Protein AF-A0A4Q3H7R1-F1 (afdb_monomer)

pLDDT: mean 80.46, std 21.75, range [32.53, 98.31]

Sequence (137 aa):
MACESDAVRFVNERAARPGWPPIPDSPDCPRKLTFGSLTGDLRENAVLRAGYIAGADYVTWQHEVIARDVGLSAAQVEAVKAGGSQGHILSPVQQAVMDFVDDVIINVRASDATLAAVRQHLSDEQVIDLIFCTGLY

Secondary structure (DSSP, 8-state):
-----HHHHTTSS-SS-TTPPPPP--TT-S-----SSS-HHHHHHHHHHHHHHHT-HHHHHHHHHHHHHTT--HHHHHHHHTTS-STT-S-HHHHHHHHHHHHHHHHSS--HHHHHHHHTTS-HHHHHHHHHHHHH-

Structure (mmCIF, N/CA/C/O backbone):
data_AF-A0A4Q3H7R1-F1
#
_entry.id   AF-A0A4Q3H7R1-F1
#
loop_
_atom_site.group_PDB
_atom_site.id
_atom_site.type_symbol
_atom_site.label_atom_id
_atom_site.label_alt_id
_atom_site.label_comp_id
_atom_site.label_asym_id
_atom_site.label_entity_id
_atom_site.label_seq_id
_atom_site.pdbx_PDB_ins_code
_atom_site.Cartn_x
_atom_site.Cartn_y
_atom_site.Cartn_z
_atom_site.occupancy
_atom_site.B_iso_or_equiv
_atom_site.auth_seq_id
_atom_site.auth_comp_id
_atom_site.auth_asym_id
_atom_site.auth_atom_id
_atom_site.pdbx_PDB_model_num
ATOM 1 N N . MET A 1 1 ? 7.571 -31.823 -3.594 1.00 33.69 1 MET A N 1
ATOM 2 C CA . MET A 1 1 ? 8.562 -31.335 -4.574 1.00 33.69 1 MET A CA 1
ATOM 3 C C . MET A 1 1 ? 7.778 -30.563 -5.622 1.00 33.69 1 MET A C 1
ATOM 5 O O . MET A 1 1 ? 7.273 -31.167 -6.556 1.00 33.69 1 MET A O 1
ATOM 9 N N . ALA A 1 2 ? 7.504 -29.285 -5.357 1.00 35.59 2 ALA A N 1
ATOM 10 C CA . ALA A 1 2 ? 6.709 -28.450 -6.253 1.00 35.59 2 ALA A CA 1
ATOM 11 C C . ALA A 1 2 ? 7.648 -27.784 -7.265 1.00 35.59 2 ALA A C 1
ATOM 13 O O . ALA A 1 2 ? 8.703 -27.278 -6.892 1.00 35.59 2 ALA A O 1
ATOM 14 N N . CYS A 1 3 ? 7.280 -27.865 -8.538 1.00 35.44 3 CYS A N 1
ATOM 15 C CA . CYS A 1 3 ? 7.928 -27.187 -9.648 1.00 35.44 3 CYS A CA 1
ATOM 16 C C . CYS A 1 3 ? 7.518 -25.709 -9.593 1.00 35.44 3 CYS A C 1
ATOM 18 O O . CYS A 1 3 ? 6.412 -25.363 -9.998 1.00 35.44 3 CYS A O 1
ATOM 20 N N . GLU A 1 4 ? 8.373 -24.855 -9.033 1.00 32.53 4 GLU A N 1
ATOM 21 C CA . GLU A 1 4 ? 8.282 -23.412 -9.256 1.00 32.53 4 GLU A CA 1
ATOM 22 C C . GLU A 1 4 ? 8.803 -23.121 -10.666 1.00 32.53 4 GLU A C 1
ATOM 24 O O . GLU A 1 4 ? 9.923 -23.488 -11.017 1.00 32.53 4 GLU A O 1
ATOM 29 N N . SER A 1 5 ? 7.963 -22.513 -11.501 1.00 39.75 5 SER A N 1
ATOM 30 C CA . SER A 1 5 ? 8.331 -22.093 -12.851 1.00 39.75 5 SER A CA 1
ATOM 31 C C . SER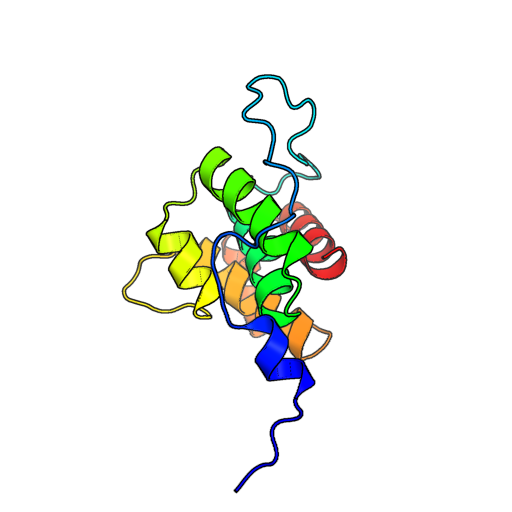 A 1 5 ? 9.374 -20.974 -12.805 1.00 39.75 5 SER A C 1
ATOM 33 O O . SER A 1 5 ? 9.206 -20.010 -12.055 1.00 39.75 5 SER A O 1
ATOM 35 N N . ASP A 1 6 ? 10.383 -21.057 -13.675 1.00 37.47 6 ASP A N 1
ATOM 36 C CA . ASP A 1 6 ? 11.518 -20.124 -13.808 1.00 37.47 6 ASP A CA 1
ATOM 37 C C . ASP A 1 6 ? 11.141 -18.630 -13.927 1.00 37.47 6 ASP A C 1
ATOM 39 O O . ASP A 1 6 ? 11.979 -17.757 -13.703 1.00 37.47 6 ASP A O 1
ATOM 43 N N . ALA A 1 7 ? 9.876 -18.315 -14.218 1.00 35.00 7 ALA A N 1
ATOM 44 C CA . ALA A 1 7 ? 9.350 -16.952 -14.263 1.00 35.00 7 ALA A CA 1
ATOM 45 C C . ALA A 1 7 ? 9.334 -16.247 -12.890 1.00 35.00 7 ALA A C 1
ATOM 47 O O . ALA A 1 7 ? 9.545 -15.039 -12.830 1.00 35.00 7 ALA A O 1
ATOM 48 N N . VAL A 1 8 ? 9.147 -16.980 -11.785 1.00 34.88 8 VAL A N 1
ATOM 49 C CA . VAL A 1 8 ? 9.074 -16.389 -10.430 1.00 34.88 8 VAL A CA 1
ATOM 50 C C . VAL A 1 8 ? 10.475 -16.125 -9.856 1.00 34.88 8 VAL A C 1
ATOM 52 O O . VAL A 1 8 ? 10.676 -15.212 -9.057 1.00 34.88 8 VAL A O 1
ATOM 55 N N . ARG A 1 9 ? 11.490 -16.860 -10.329 1.00 35.12 9 ARG A N 1
ATOM 56 C CA . ARG A 1 9 ? 12.886 -16.700 -9.892 1.00 35.12 9 ARG A CA 1
ATOM 57 C C . ARG A 1 9 ? 13.566 -15.457 -10.483 1.00 35.12 9 ARG A C 1
ATOM 59 O O . ARG A 1 9 ? 14.471 -14.915 -9.859 1.00 35.12 9 ARG A O 1
ATOM 66 N N . PHE A 1 10 ? 13.121 -14.979 -11.648 1.00 36.06 10 PHE A N 1
ATOM 67 C CA . PHE A 1 10 ? 13.662 -13.774 -12.299 1.00 36.06 10 PHE A CA 1
ATOM 68 C C . PHE A 1 10 ? 13.332 -12.473 -11.540 1.00 36.06 10 PHE A C 1
ATOM 70 O O . PHE A 1 10 ? 14.082 -11.502 -11.619 1.00 36.06 10 PHE A O 1
ATOM 77 N N . VAL A 1 11 ? 12.240 -12.467 -10.775 1.00 45.03 11 VAL A N 1
ATOM 78 C CA . VAL A 1 11 ? 11.691 -11.270 -10.120 1.00 45.03 11 VAL A CA 1
ATOM 79 C C . VAL A 1 11 ? 12.404 -10.936 -8.798 1.00 45.03 11 VAL A C 1
ATOM 81 O O . VAL A 1 11 ? 12.570 -9.772 -8.458 1.00 45.03 11 VAL A O 1
ATOM 84 N N . ASN A 1 12 ? 12.903 -11.928 -8.051 1.00 36.41 12 ASN A N 1
ATOM 85 C CA . ASN A 1 12 ? 13.233 -11.740 -6.627 1.00 36.41 12 ASN A CA 1
ATOM 86 C C . ASN A 1 12 ? 14.691 -11.372 -6.275 1.00 36.41 12 ASN A C 1
ATOM 88 O O . ASN A 1 12 ? 15.015 -11.244 -5.093 1.00 36.41 12 ASN A O 1
ATOM 92 N N . GLU A 1 13 ? 15.586 -11.156 -7.243 1.00 35.03 13 GLU A N 1
ATOM 93 C CA . GLU A 1 13 ? 16.985 -10.803 -6.956 1.00 35.03 13 GLU A CA 1
ATOM 94 C C . GLU A 1 13 ? 17.366 -9.401 -7.480 1.00 35.03 13 GLU A C 1
ATOM 96 O O . GLU A 1 13 ? 17.447 -9.171 -8.686 1.00 35.03 13 GLU A O 1
ATOM 101 N N . ARG A 1 14 ? 17.724 -8.516 -6.528 1.00 43.84 14 ARG A N 1
ATOM 102 C CA . ARG A 1 14 ? 18.566 -7.292 -6.618 1.00 43.84 14 ARG A CA 1
ATOM 103 C C . ARG A 1 14 ? 17.875 -5.925 -6.550 1.00 43.84 14 ARG A C 1
ATOM 105 O O . ARG A 1 14 ? 17.240 -5.460 -7.490 1.00 43.84 14 ARG A O 1
ATOM 112 N N . ALA A 1 15 ? 18.207 -5.216 -5.469 1.00 41.12 15 ALA A N 1
ATOM 113 C CA . ALA A 1 15 ? 18.293 -3.761 -5.438 1.00 41.12 15 ALA A CA 1
ATOM 114 C C . ALA A 1 15 ? 19.318 -3.258 -6.480 1.00 41.12 15 ALA A C 1
ATOM 116 O O . ALA A 1 15 ? 20.374 -3.868 -6.653 1.00 41.12 15 ALA A O 1
ATOM 117 N N . ALA A 1 16 ? 18.983 -2.147 -7.148 1.00 51.94 16 ALA A N 1
ATOM 118 C CA . ALA A 1 16 ? 19.754 -1.448 -8.187 1.00 51.94 16 ALA A CA 1
ATOM 119 C C . ALA A 1 16 ? 20.171 -2.323 -9.392 1.00 51.94 16 ALA A C 1
ATOM 121 O O . ALA A 1 16 ? 21.274 -2.869 -9.455 1.00 51.94 16 ALA A O 1
ATOM 122 N N . ARG A 1 17 ? 19.288 -2.430 -10.397 1.00 54.84 17 ARG A N 1
ATOM 123 C CA . ARG A 1 17 ? 19.591 -3.132 -11.654 1.00 54.84 17 ARG A CA 1
ATOM 124 C C . ARG A 1 17 ? 20.519 -2.296 -12.555 1.00 54.84 17 ARG A C 1
ATOM 126 O O . ARG A 1 17 ? 20.188 -1.149 -12.859 1.00 54.84 17 ARG A O 1
ATOM 133 N N . PRO A 1 18 ? 21.644 -2.859 -13.037 1.00 53.28 18 PRO A N 1
ATOM 134 C CA . PRO A 1 18 ? 22.465 -2.230 -14.069 1.00 53.28 18 PRO A CA 1
ATOM 135 C C . PRO A 1 18 ? 21.630 -1.945 -15.325 1.00 53.28 18 PRO A C 1
ATOM 137 O O . PRO A 1 18 ? 20.999 -2.854 -15.859 1.00 53.28 18 PRO A O 1
ATOM 140 N N . GLY A 1 19 ? 21.639 -0.699 -15.803 1.00 66.06 19 GLY A N 1
ATOM 141 C CA . GLY A 1 19 ? 20.966 -0.294 -17.045 1.00 66.06 19 GLY A CA 1
ATOM 142 C C . GLY A 1 19 ? 19.631 0.432 -16.871 1.00 66.06 19 GLY A C 1
ATOM 143 O O . GLY A 1 19 ? 19.098 0.931 -17.859 1.00 66.06 19 GLY A O 1
ATOM 144 N N . TRP A 1 20 ? 19.110 0.558 -15.648 1.00 60.25 20 TRP A N 1
ATOM 145 C CA . TRP A 1 20 ? 17.987 1.462 -15.406 1.00 60.25 20 TRP A CA 1
ATOM 146 C C . TRP A 1 20 ? 18.473 2.918 -15.389 1.00 60.25 20 TRP A C 1
ATOM 148 O O . TRP A 1 20 ? 19.487 3.186 -14.734 1.00 60.25 20 TRP A O 1
ATOM 158 N N . PRO A 1 21 ? 17.803 3.871 -16.070 1.00 61.78 21 PRO A N 1
ATOM 159 C CA . PRO A 1 21 ? 18.092 5.286 -15.860 1.00 61.78 21 PRO A CA 1
ATOM 160 C C . PRO A 1 21 ? 18.010 5.647 -14.368 1.00 61.78 21 PRO A C 1
ATOM 162 O O . PRO A 1 21 ? 17.138 5.132 -13.675 1.00 61.78 21 PRO A O 1
ATOM 165 N N . PRO A 1 22 ? 18.884 6.522 -13.848 1.00 58.38 22 PRO A N 1
ATOM 166 C CA . PRO A 1 22 ? 18.712 7.037 -12.495 1.00 58.38 22 PRO A CA 1
ATOM 167 C C . PRO A 1 22 ? 17.337 7.710 -12.377 1.00 58.38 22 PRO A C 1
ATOM 169 O O . PRO A 1 22 ? 16.920 8.416 -13.301 1.00 58.38 22 PRO A O 1
ATOM 172 N N . ILE A 1 23 ? 16.636 7.507 -11.255 1.00 56.44 23 ILE A N 1
ATOM 173 C CA . ILE A 1 23 ? 15.492 8.367 -10.921 1.00 56.44 23 ILE A CA 1
ATOM 174 C C . ILE A 1 23 ? 16.083 9.762 -10.748 1.00 56.44 23 ILE A C 1
ATOM 176 O O . ILE A 1 23 ? 17.021 9.907 -9.964 1.00 56.44 23 ILE A O 1
ATOM 180 N N . PRO A 1 24 ? 15.631 10.770 -11.506 1.00 53.75 24 PRO A N 1
ATOM 181 C CA . PRO A 1 24 ? 16.159 12.109 -11.334 1.00 53.75 24 PRO A CA 1
ATOM 182 C C . PRO A 1 24 ? 15.872 12.585 -9.905 1.00 53.75 24 PRO A C 1
ATOM 184 O O . PRO A 1 24 ? 14.710 12.694 -9.514 1.00 53.75 24 PRO A O 1
ATOM 187 N N . ASP A 1 25 ? 16.932 12.896 -9.152 1.00 46.94 25 ASP A N 1
ATOM 188 C CA . ASP A 1 25 ? 16.880 13.632 -7.883 1.00 46.94 25 ASP A CA 1
ATOM 189 C C . ASP A 1 25 ? 16.458 15.082 -8.179 1.00 46.94 25 ASP A C 1
ATOM 191 O O . ASP A 1 25 ? 17.265 16.011 -8.137 1.00 46.94 25 ASP A O 1
ATOM 195 N N . SER A 1 26 ? 15.209 15.293 -8.593 1.00 43.78 26 SER A N 1
ATOM 196 C CA . SER A 1 26 ? 14.712 16.627 -8.919 1.00 43.78 26 SER A CA 1
ATOM 197 C C . SER A 1 26 ? 13.704 17.088 -7.863 1.00 43.78 26 SER A C 1
ATOM 199 O O . SER A 1 26 ? 12.611 16.515 -7.805 1.00 43.78 26 SER A O 1
ATOM 201 N N . PRO A 1 27 ? 13.996 18.156 -7.091 1.00 47.19 27 PRO A N 1
ATOM 202 C CA . PRO A 1 27 ? 13.010 18.791 -6.209 1.00 47.19 27 PRO A CA 1
ATOM 203 C C . PRO A 1 27 ? 11.798 19.354 -6.978 1.00 47.19 27 PRO A C 1
ATOM 205 O O . PRO A 1 27 ? 10.776 19.665 -6.372 1.00 47.19 27 PRO A O 1
ATOM 208 N N . ASP A 1 28 ? 11.897 19.414 -8.310 1.00 39.50 28 ASP A N 1
ATOM 209 C CA . ASP A 1 28 ? 10.904 19.948 -9.237 1.00 39.50 28 ASP A CA 1
ATOM 210 C C . ASP A 1 28 ? 10.169 18.874 -10.059 1.00 39.50 28 ASP A C 1
ATOM 212 O O . ASP A 1 28 ? 9.643 19.211 -11.115 1.00 39.50 28 ASP A O 1
ATOM 216 N N . CYS A 1 29 ? 10.111 17.598 -9.639 1.00 41.69 29 CYS A N 1
ATOM 217 C CA . CYS A 1 29 ? 9.273 16.604 -10.334 1.00 41.69 29 CYS A CA 1
ATOM 218 C C . CYS A 1 29 ? 7.794 17.032 -10.225 1.00 41.69 29 CYS A C 1
ATOM 220 O O . CYS A 1 29 ? 7.168 16.839 -9.172 1.00 41.69 29 CYS A O 1
ATOM 222 N N . PRO A 1 30 ? 7.200 17.653 -11.264 1.00 41.56 30 PRO A N 1
ATOM 223 C CA . PRO A 1 30 ? 5.886 18.238 -11.143 1.00 41.56 30 PRO A CA 1
ATOM 224 C C . PRO A 1 30 ? 4.902 17.098 -11.349 1.00 41.56 30 PRO A C 1
ATOM 226 O O . PRO A 1 30 ? 4.789 16.566 -12.456 1.00 41.56 30 PRO A O 1
ATOM 229 N N . ARG A 1 31 ? 4.199 16.763 -10.259 1.00 46.41 31 ARG A N 1
ATOM 230 C CA . ARG A 1 31 ? 3.211 15.684 -10.099 1.00 46.41 31 ARG A CA 1
ATOM 231 C C . ARG A 1 31 ? 3.803 14.401 -9.502 1.00 46.41 31 ARG A C 1
ATOM 233 O O . ARG A 1 31 ? 3.805 13.346 -10.133 1.00 46.41 31 ARG A O 1
ATOM 240 N N . LYS A 1 32 ? 4.120 14.458 -8.196 1.00 52.56 32 LYS A N 1
ATOM 241 C CA . LYS A 1 32 ? 3.728 13.351 -7.299 1.00 52.56 32 LYS A CA 1
ATOM 242 C C . LYS A 1 32 ? 2.284 13.015 -7.675 1.00 52.56 32 LYS A C 1
ATOM 244 O O . LYS A 1 32 ? 1.484 13.939 -7.804 1.00 52.56 32 LYS A O 1
ATOM 249 N N . LEU A 1 33 ? 1.964 11.765 -7.982 1.00 52.31 33 LEU A N 1
ATOM 250 C CA . LEU A 1 33 ? 0.615 11.363 -8.381 1.00 52.31 33 LEU A CA 1
ATOM 251 C C . LEU A 1 33 ? -0.361 11.591 -7.215 1.00 52.31 33 LEU A C 1
ATOM 253 O O . LEU A 1 33 ? -0.695 10.672 -6.483 1.00 52.31 33 LEU A O 1
ATOM 257 N N . THR A 1 34 ? -0.823 12.826 -7.028 1.00 59.00 34 THR A N 1
ATOM 258 C CA . THR A 1 34 ? -1.853 13.235 -6.068 1.00 59.00 34 THR A CA 1
ATOM 259 C C . THR A 1 34 ? -3.232 12.956 -6.655 1.00 59.00 34 THR A C 1
ATOM 261 O O . THR A 1 34 ? -4.066 13.846 -6.786 1.00 59.00 34 THR A O 1
ATOM 264 N N . PHE A 1 35 ? -3.469 11.719 -7.092 1.00 60.31 35 PHE A N 1
ATOM 265 C CA . PHE A 1 35 ? -4.826 11.320 -7.441 1.00 60.31 35 PHE A CA 1
ATOM 266 C C . PHE A 1 35 ? -5.583 10.993 -6.152 1.00 60.31 35 PHE A C 1
ATOM 268 O O . PHE A 1 35 ? -5.177 10.087 -5.423 1.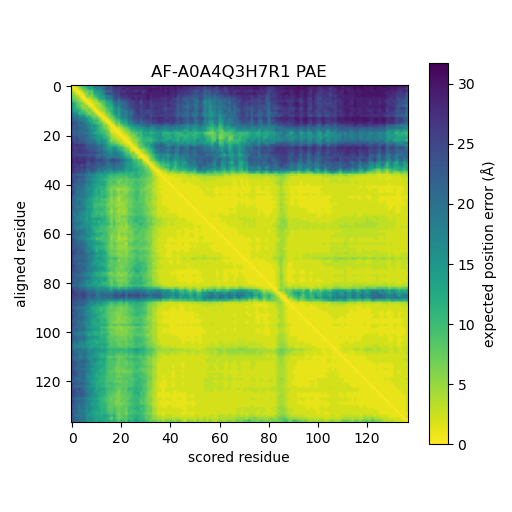00 60.31 35 PHE A O 1
ATOM 275 N N . GLY A 1 36 ? -6.632 11.760 -5.862 1.00 79.56 36 GLY A N 1
ATOM 276 C CA . GLY A 1 36 ? -7.552 11.487 -4.761 1.00 79.56 36 GLY A CA 1
ATOM 277 C C . GLY A 1 36 ? -7.198 12.098 -3.400 1.00 79.56 36 GLY A C 1
ATOM 278 O O . GLY A 1 36 ? -6.167 12.747 -3.206 1.00 79.56 36 GLY A O 1
ATOM 279 N N . SER A 1 37 ? -8.109 11.863 -2.461 1.00 91.81 37 SER A N 1
ATOM 280 C CA . SER A 1 37 ? -8.112 12.254 -1.048 1.00 91.81 37 SER A CA 1
ATOM 281 C C . SER A 1 37 ? -7.280 11.328 -0.142 1.00 91.81 37 SER A C 1
ATOM 283 O O . SER A 1 37 ? -7.081 11.622 1.044 1.00 91.81 37 SER A O 1
ATOM 285 N N . LEU A 1 38 ? -6.781 10.209 -0.681 1.00 93.12 38 LEU A N 1
ATOM 286 C CA . LEU A 1 38 ? -5.896 9.288 0.029 1.00 93.12 38 LEU A CA 1
ATOM 287 C C . LEU A 1 38 ? -4.504 9.910 0.242 1.00 93.12 38 LEU A C 1
ATOM 289 O O . LEU A 1 38 ? -3.881 10.462 -0.677 1.00 93.12 38 LEU A O 1
ATOM 293 N N . THR A 1 39 ? -4.003 9.820 1.475 1.00 93.81 39 THR A N 1
ATOM 294 C CA . THR A 1 39 ? -2.695 10.366 1.848 1.00 93.81 39 THR A CA 1
ATOM 295 C C . THR A 1 39 ? -1.568 9.654 1.100 1.00 93.81 39 THR A C 1
ATOM 297 O O . THR A 1 39 ? -1.691 8.500 0.688 1.00 93.81 39 THR A O 1
ATOM 300 N N . GLY A 1 40 ? -0.457 10.366 0.880 1.00 92.81 40 GLY A N 1
ATOM 301 C CA . GLY A 1 40 ? 0.679 9.841 0.117 1.00 92.81 40 GLY A CA 1
ATOM 302 C C . GLY A 1 40 ? 1.212 8.527 0.676 1.00 92.81 40 GLY A C 1
ATOM 303 O O . GLY A 1 40 ? 1.448 7.603 -0.091 1.00 92.81 40 GLY A O 1
ATOM 304 N N . ASP A 1 41 ? 1.322 8.421 1.996 1.00 93.50 41 ASP A N 1
ATOM 305 C CA . ASP A 1 41 ? 1.822 7.224 2.657 1.00 93.50 41 ASP A CA 1
ATOM 306 C C . ASP A 1 41 ? 0.929 5.994 2.424 1.00 93.50 41 ASP A C 1
ATOM 308 O O . ASP A 1 41 ? 1.432 4.919 2.112 1.00 93.50 41 ASP A O 1
ATOM 312 N N . LEU A 1 42 ? -0.395 6.144 2.505 1.00 95.81 42 LEU A N 1
ATOM 313 C CA . LEU A 1 42 ? -1.333 5.040 2.283 1.00 95.81 42 LEU A CA 1
ATOM 314 C C . LEU A 1 42 ? -1.435 4.647 0.809 1.00 95.81 42 LEU A C 1
ATOM 316 O O . LEU A 1 42 ? -1.543 3.463 0.496 1.00 95.81 42 LEU A O 1
ATOM 320 N N . ARG A 1 43 ? -1.355 5.627 -0.096 1.00 95.62 43 ARG A N 1
ATOM 321 C CA . ARG A 1 43 ? -1.297 5.377 -1.540 1.00 95.62 43 ARG A CA 1
ATOM 322 C C . ARG A 1 43 ? -0.053 4.580 -1.911 1.00 95.62 43 ARG A C 1
ATOM 324 O O . ARG A 1 43 ? -0.175 3.547 -2.557 1.00 95.62 43 ARG A O 1
ATOM 331 N N . GLU A 1 44 ? 1.128 5.034 -1.498 1.00 95.12 44 GLU A N 1
ATOM 332 C CA . GLU A 1 44 ? 2.373 4.343 -1.846 1.00 95.12 44 GLU A CA 1
ATOM 333 C C . GLU A 1 44 ? 2.485 2.985 -1.148 1.00 95.12 44 GLU A C 1
ATOM 335 O O . GLU A 1 44 ? 3.019 2.051 -1.734 1.00 95.12 44 GLU A O 1
ATOM 340 N N . ASN A 1 45 ? 1.908 2.828 0.047 1.00 95.25 45 ASN A N 1
ATOM 341 C CA . ASN A 1 45 ? 1.751 1.522 0.687 1.00 95.25 45 ASN A CA 1
ATOM 342 C C . ASN A 1 45 ? 0.960 0.545 -0.211 1.00 95.25 45 ASN A C 1
ATOM 344 O O . ASN A 1 45 ? 1.430 -0.559 -0.486 1.00 95.25 45 ASN A O 1
ATOM 348 N N . ALA A 1 46 ? -0.185 0.978 -0.752 1.00 96.19 46 ALA A N 1
ATOM 349 C CA . ALA A 1 46 ? -0.990 0.153 -1.650 1.00 96.19 46 ALA A CA 1
ATOM 350 C C . ALA A 1 46 ? -0.280 -0.172 -2.975 1.00 96.19 46 ALA A C 1
ATOM 352 O O . ALA A 1 46 ? -0.246 -1.332 -3.384 1.00 96.19 46 ALA A O 1
ATOM 353 N N . VAL A 1 47 ? 0.325 0.832 -3.623 1.00 95.88 47 VAL A N 1
ATOM 354 C CA . VAL A 1 47 ? 1.025 0.652 -4.908 1.00 95.88 47 VAL A CA 1
ATOM 355 C C . VAL A 1 47 ? 2.235 -0.265 -4.762 1.00 95.88 47 VAL A C 1
ATOM 357 O O . VAL A 1 47 ? 2.418 -1.178 -5.567 1.00 95.88 47 VAL A O 1
ATOM 360 N N . LEU A 1 48 ? 3.047 -0.064 -3.720 1.00 95.75 48 LEU A N 1
ATOM 361 C CA . LEU A 1 48 ? 4.180 -0.941 -3.443 1.00 95.75 48 LEU A CA 1
ATOM 362 C C . LEU A 1 48 ? 3.713 -2.372 -3.211 1.00 95.75 48 LEU A C 1
ATOM 364 O O . LEU A 1 48 ? 4.299 -3.295 -3.775 1.00 95.75 48 LEU A O 1
ATOM 368 N N . ARG A 1 49 ? 2.648 -2.572 -2.426 1.00 96.38 49 ARG A N 1
ATOM 369 C CA . ARG A 1 49 ? 2.159 -3.921 -2.155 1.00 96.38 49 ARG A CA 1
ATOM 370 C C . ARG A 1 49 ? 1.657 -4.620 -3.415 1.00 96.38 49 ARG A C 1
ATOM 372 O O . ARG A 1 49 ? 2.086 -5.745 -3.671 1.00 96.38 49 ARG A O 1
ATOM 379 N N . ALA A 1 50 ? 0.829 -3.951 -4.215 1.00 95.94 50 ALA A N 1
ATOM 380 C CA . ALA A 1 50 ? 0.364 -4.474 -5.498 1.00 95.94 50 ALA A CA 1
ATOM 381 C C . ALA A 1 50 ? 1.550 -4.833 -6.410 1.00 95.94 50 ALA A C 1
ATOM 383 O O . ALA A 1 50 ? 1.652 -5.965 -6.886 1.00 95.94 50 ALA A O 1
ATOM 384 N N . GLY A 1 51 ? 2.521 -3.922 -6.537 1.00 95.44 51 GLY A N 1
ATOM 385 C CA . GLY A 1 51 ? 3.728 -4.138 -7.329 1.00 95.44 51 GLY A CA 1
ATOM 386 C C . GLY A 1 51 ? 4.577 -5.321 -6.852 1.00 95.44 51 GLY A C 1
ATOM 387 O O . GLY A 1 51 ? 5.059 -6.094 -7.680 1.00 95.44 51 GLY A O 1
ATOM 388 N N . TYR A 1 52 ? 4.743 -5.515 -5.539 1.00 95.12 52 TYR A N 1
ATOM 389 C CA . TYR A 1 52 ? 5.483 -6.662 -5.002 1.00 95.12 52 TYR A CA 1
ATOM 390 C C . TYR A 1 52 ? 4.750 -7.990 -5.224 1.00 95.12 52 TYR A C 1
ATOM 392 O O . TYR A 1 52 ? 5.405 -8.975 -5.557 1.00 95.12 52 TYR A O 1
ATOM 400 N N . ILE A 1 53 ? 3.419 -8.032 -5.087 1.00 94.50 53 ILE A N 1
ATOM 401 C CA . ILE A 1 53 ? 2.633 -9.244 -5.384 1.00 94.50 53 ILE A CA 1
ATOM 402 C C . ILE A 1 53 ? 2.719 -9.585 -6.877 1.00 94.50 53 ILE A C 1
ATOM 404 O O . ILE A 1 53 ? 2.902 -10.747 -7.235 1.00 94.50 53 ILE A O 1
ATOM 408 N N . ALA A 1 54 ? 2.625 -8.575 -7.745 1.00 92.06 54 ALA A N 1
ATOM 409 C CA . ALA A 1 54 ? 2.685 -8.738 -9.195 1.00 92.06 54 ALA A CA 1
ATOM 410 C C . ALA A 1 54 ? 4.102 -9.018 -9.733 1.00 92.06 54 ALA A C 1
ATOM 412 O O . ALA A 1 54 ? 4.254 -9.385 -10.898 1.00 92.06 54 ALA A O 1
ATOM 413 N N . GLY A 1 55 ? 5.147 -8.826 -8.921 1.00 92.50 55 GLY A N 1
ATOM 414 C CA . GLY A 1 55 ? 6.533 -8.912 -9.378 1.00 92.50 55 GLY A CA 1
ATOM 415 C C . GLY A 1 55 ? 6.936 -7.788 -10.339 1.00 92.50 55 GLY A C 1
ATOM 416 O O . GLY A 1 55 ? 7.790 -7.969 -11.208 1.00 92.50 55 GLY A O 1
ATOM 417 N N . ALA A 1 56 ? 6.290 -6.627 -10.222 1.00 90.94 56 ALA A N 1
ATOM 418 C CA . ALA A 1 56 ? 6.460 -5.490 -11.112 1.00 90.94 56 ALA A CA 1
ATOM 419 C C . ALA A 1 56 ? 7.690 -4.659 -10.719 1.00 90.94 56 ALA A C 1
ATOM 421 O O . ALA A 1 56 ? 7.574 -3.566 -10.164 1.00 90.94 56 ALA A O 1
ATOM 422 N N . ASP A 1 57 ? 8.882 -5.162 -11.047 1.00 86.00 57 ASP A N 1
ATOM 423 C CA . ASP A 1 57 ? 10.157 -4.518 -10.699 1.00 86.00 57 ASP A CA 1
ATOM 424 C C . ASP A 1 57 ? 10.230 -3.057 -11.147 1.00 86.00 57 ASP A C 1
ATOM 426 O O . ASP A 1 57 ? 10.763 -2.229 -10.411 1.00 86.00 57 ASP A O 1
ATOM 430 N N . TYR A 1 58 ? 9.672 -2.748 -12.336 1.00 84.19 58 TYR A N 1
ATOM 431 C CA . TYR A 1 58 ? 9.620 -1.380 -12.866 1.00 84.19 58 TYR A CA 1
ATOM 432 C C . TYR A 1 58 ? 8.934 -0.413 -11.884 1.00 84.19 58 TYR A C 1
ATOM 434 O O . TYR A 1 58 ? 9.433 0.664 -11.555 1.00 84.19 58 TYR A O 1
ATOM 442 N N . VAL A 1 59 ? 7.766 -0.845 -11.412 1.00 88.88 59 VAL A N 1
ATOM 443 C CA . VAL A 1 59 ? 6.879 -0.079 -10.540 1.00 88.88 59 VAL A CA 1
ATOM 444 C C . VAL A 1 59 ? 7.501 0.057 -9.157 1.00 88.88 59 VAL A C 1
ATOM 446 O O . VAL A 1 59 ? 7.630 1.169 -8.652 1.00 88.88 59 VAL A O 1
ATOM 449 N N . THR A 1 60 ? 7.941 -1.048 -8.554 1.00 91.56 60 THR A N 1
ATOM 450 C CA . THR A 1 60 ? 8.412 -1.040 -7.163 1.00 91.56 60 THR A CA 1
ATOM 451 C C . THR A 1 60 ? 9.661 -0.182 -6.985 1.00 91.56 60 THR A C 1
ATOM 453 O O . THR A 1 60 ? 9.713 0.617 -6.059 1.00 91.56 60 THR A O 1
ATOM 456 N N . TRP A 1 61 ? 10.617 -0.213 -7.915 1.00 86.75 61 TRP A N 1
ATOM 457 C CA . TRP A 1 61 ? 11.782 0.682 -7.873 1.00 86.75 61 TRP A CA 1
ATOM 458 C C . TRP A 1 61 ? 11.408 2.171 -7.876 1.00 86.75 61 TRP A C 1
ATOM 460 O O . TRP A 1 61 ? 11.964 2.947 -7.098 1.00 86.75 61 TRP A O 1
ATOM 470 N N . GLN A 1 62 ? 10.468 2.581 -8.739 1.00 86.31 62 GLN A N 1
ATOM 471 C CA . GLN A 1 62 ? 10.049 3.980 -8.837 1.00 86.31 62 GLN A CA 1
ATOM 472 C C . GLN A 1 62 ? 9.285 4.400 -7.580 1.00 86.31 62 GLN A C 1
ATOM 474 O O . GLN A 1 62 ? 9.555 5.449 -6.991 1.00 86.31 62 GLN A O 1
ATOM 479 N N . HIS A 1 63 ? 8.345 3.562 -7.157 1.00 91.50 63 HIS A N 1
ATOM 480 C CA . HIS A 1 63 ? 7.458 3.856 -6.045 1.00 91.50 63 HIS A CA 1
ATOM 481 C C . HIS A 1 63 ? 8.147 3.725 -4.686 1.00 91.50 63 HIS A C 1
ATOM 483 O O . HIS A 1 63 ? 7.753 4.404 -3.750 1.00 91.50 63 HIS A O 1
ATOM 489 N N . GLU A 1 64 ? 9.250 2.983 -4.565 1.00 91.62 64 GLU A N 1
ATOM 490 C CA . GLU A 1 64 ? 10.068 2.992 -3.348 1.00 91.62 64 GLU A CA 1
ATOM 491 C C . GLU A 1 64 ? 10.711 4.364 -3.097 1.00 91.62 64 GLU A C 1
ATOM 493 O O . GLU A 1 64 ? 10.884 4.771 -1.948 1.00 91.62 64 GLU A O 1
ATOM 498 N N . VAL A 1 65 ? 11.090 5.095 -4.151 1.00 86.81 65 VAL A N 1
ATOM 499 C CA . VAL A 1 65 ? 11.597 6.468 -4.002 1.00 86.81 65 VAL A CA 1
ATOM 500 C C . VAL A 1 65 ? 10.465 7.415 -3.622 1.00 86.81 65 VAL A C 1
ATOM 502 O O . VAL A 1 65 ? 10.599 8.159 -2.652 1.00 86.81 65 VAL A O 1
ATOM 505 N N . ILE A 1 66 ? 9.317 7.316 -4.296 1.00 87.38 66 ILE A N 1
ATOM 506 C CA . ILE A 1 66 ? 8.143 8.146 -3.991 1.00 87.38 66 ILE A CA 1
ATOM 507 C C . ILE A 1 66 ? 7.642 7.884 -2.562 1.00 87.38 66 ILE A C 1
ATOM 509 O O . ILE A 1 66 ? 7.335 8.832 -1.844 1.00 87.38 66 ILE A O 1
ATOM 513 N N . ALA A 1 67 ? 7.623 6.627 -2.117 1.00 90.81 67 ALA A N 1
ATOM 514 C CA . ALA A 1 67 ? 7.262 6.219 -0.763 1.00 90.81 67 ALA A CA 1
ATOM 515 C C . ALA A 1 67 ? 8.113 6.936 0.294 1.00 90.81 67 ALA A C 1
ATOM 517 O O . ALA A 1 67 ? 7.576 7.482 1.260 1.00 90.81 67 ALA A O 1
ATOM 518 N N . ARG A 1 68 ? 9.434 7.002 0.087 1.00 89.00 68 ARG A N 1
ATOM 519 C CA . ARG A 1 68 ? 10.347 7.738 0.977 1.00 89.00 68 ARG A CA 1
ATOM 520 C C . ARG A 1 68 ? 10.044 9.241 0.958 1.00 89.00 68 ARG A C 1
ATOM 522 O O . ARG A 1 68 ? 9.961 9.854 2.020 1.00 89.00 68 ARG A O 1
ATOM 529 N N . ASP A 1 69 ? 9.769 9.807 -0.216 1.00 87.25 69 ASP A N 1
ATOM 530 C CA . ASP A 1 69 ? 9.417 11.226 -0.394 1.00 87.25 69 ASP A CA 1
ATOM 531 C C . ASP A 1 69 ? 8.070 11.636 0.222 1.00 87.25 69 ASP A C 1
ATOM 533 O O . ASP A 1 69 ? 7.806 12.834 0.394 1.00 87.25 69 ASP A O 1
ATOM 537 N N . VAL A 1 70 ? 7.179 10.679 0.491 1.00 88.25 70 VAL A N 1
ATOM 538 C CA . VAL A 1 70 ? 5.894 10.903 1.178 1.00 88.25 70 VAL A CA 1
ATOM 539 C C . VAL A 1 70 ? 5.916 10.455 2.641 1.00 88.25 70 VAL A C 1
ATOM 541 O O . VAL A 1 70 ? 4.9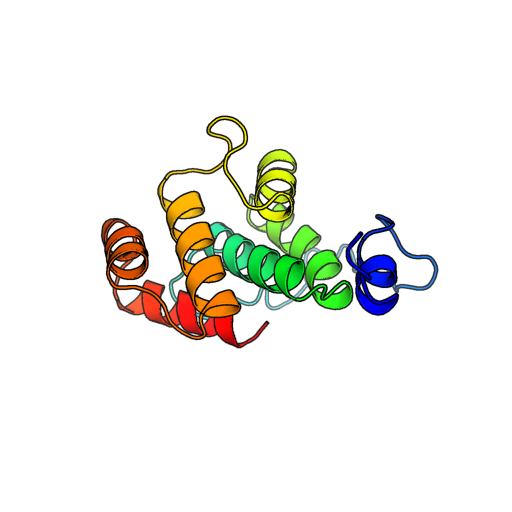05 10.591 3.326 1.00 88.25 70 VAL A O 1
ATOM 544 N N . GLY A 1 71 ? 7.066 9.988 3.140 1.00 88.19 71 GLY A N 1
ATOM 545 C CA . GLY A 1 71 ? 7.306 9.750 4.563 1.00 88.19 71 GLY A CA 1
ATOM 546 C C . GLY A 1 71 ? 7.293 8.290 5.018 1.00 88.19 71 GLY A C 1
ATOM 547 O O . GLY A 1 71 ? 7.359 8.060 6.226 1.00 88.19 71 GLY A O 1
ATOM 548 N N . LEU A 1 72 ? 7.248 7.299 4.116 1.00 91.12 72 LEU A N 1
ATOM 549 C CA . LEU A 1 72 ? 7.481 5.904 4.510 1.00 91.12 72 LEU A CA 1
ATOM 550 C C . LEU A 1 72 ? 8.950 5.720 4.891 1.00 91.12 72 LEU A C 1
ATOM 552 O O . LEU A 1 72 ? 9.866 5.974 4.107 1.00 91.12 72 LEU A O 1
ATOM 556 N N . SER A 1 73 ? 9.176 5.218 6.100 1.00 93.69 73 SER A N 1
ATOM 557 C CA . SER A 1 73 ? 10.500 4.786 6.533 1.00 93.69 73 SER A CA 1
ATOM 558 C C . SER A 1 73 ? 10.965 3.557 5.747 1.00 93.69 73 SER A C 1
ATOM 560 O O . SER A 1 73 ? 10.158 2.750 5.283 1.00 93.69 73 SER A O 1
ATOM 562 N N . ALA A 1 74 ? 12.283 3.357 5.664 1.00 91.69 74 ALA A N 1
ATOM 563 C CA . ALA A 1 74 ? 12.850 2.150 5.060 1.00 91.69 74 ALA A CA 1
ATOM 564 C C . ALA A 1 74 ? 12.301 0.864 5.709 1.00 91.69 74 ALA A C 1
ATOM 566 O O . ALA A 1 74 ? 12.021 -0.103 5.012 1.00 91.69 74 ALA A O 1
ATOM 567 N N . ALA A 1 75 ? 12.072 0.876 7.027 1.00 93.06 75 ALA A N 1
ATOM 568 C CA . ALA A 1 75 ? 11.483 -0.256 7.740 1.00 93.06 75 ALA A CA 1
ATOM 569 C C . ALA A 1 75 ? 10.040 -0.546 7.295 1.00 93.06 75 ALA A C 1
ATOM 571 O O . ALA A 1 75 ? 9.675 -1.709 7.145 1.00 93.06 75 ALA A O 1
ATOM 572 N N . GLN A 1 76 ? 9.227 0.490 7.059 1.00 94.12 76 GLN A N 1
ATOM 573 C CA . GLN A 1 76 ? 7.866 0.321 6.540 1.00 94.12 76 GLN A CA 1
ATOM 574 C C . GLN A 1 76 ? 7.883 -0.231 5.113 1.00 94.12 76 GLN A C 1
ATOM 576 O O . GLN A 1 76 ? 7.135 -1.158 4.834 1.00 94.12 76 GLN A O 1
ATOM 581 N N . VAL A 1 77 ? 8.764 0.267 4.238 1.00 93.12 77 VAL A N 1
ATOM 582 C CA . VAL A 1 77 ? 8.917 -0.262 2.869 1.00 93.12 77 VAL A CA 1
ATOM 583 C C . VAL A 1 77 ? 9.294 -1.749 2.886 1.00 93.12 77 VAL A C 1
ATOM 585 O O . VAL A 1 77 ? 8.655 -2.551 2.208 1.00 93.12 77 VAL A O 1
ATOM 588 N N . GLU A 1 78 ? 10.263 -2.148 3.713 1.00 93.00 78 GLU A N 1
ATOM 589 C CA . GLU A 1 78 ? 10.632 -3.564 3.856 1.00 93.00 78 GLU A CA 1
ATOM 590 C C . GLU A 1 78 ? 9.490 -4.409 4.443 1.00 93.00 78 GLU A C 1
ATOM 592 O O . GLU A 1 78 ? 9.274 -5.542 4.014 1.00 93.00 78 GLU A O 1
ATOM 597 N N . ALA A 1 79 ? 8.707 -3.864 5.381 1.00 93.44 79 ALA A N 1
ATOM 598 C CA . ALA A 1 79 ? 7.530 -4.549 5.916 1.00 93.44 79 ALA A CA 1
ATOM 599 C C . ALA A 1 79 ? 6.447 -4.767 4.843 1.00 93.44 79 ALA A C 1
ATOM 601 O O . ALA A 1 79 ? 5.866 -5.851 4.777 1.00 93.44 79 ALA A O 1
ATOM 602 N N . VAL A 1 80 ? 6.206 -3.775 3.977 1.00 94.44 80 VAL A N 1
ATOM 603 C CA . VAL A 1 80 ? 5.289 -3.883 2.828 1.00 94.44 80 VAL A CA 1
ATOM 604 C C . VAL A 1 80 ? 5.767 -4.967 1.858 1.00 94.44 80 VAL A C 1
ATOM 606 O O . VAL A 1 80 ? 4.994 -5.839 1.453 1.00 94.44 80 VAL A O 1
ATOM 609 N N . LYS A 1 81 ? 7.065 -4.980 1.547 1.00 92.81 81 LYS A N 1
ATOM 610 C CA . LYS A 1 81 ? 7.692 -5.989 0.685 1.00 92.81 81 LYS A CA 1
ATOM 611 C C . LYS A 1 81 ? 7.564 -7.409 1.232 1.00 92.81 81 LYS A C 1
ATOM 613 O O . LYS A 1 81 ? 7.273 -8.335 0.479 1.00 92.81 81 LYS A O 1
ATOM 618 N N . ALA A 1 82 ? 7.738 -7.578 2.540 1.00 90.69 82 ALA A N 1
ATOM 619 C CA . ALA A 1 82 ? 7.643 -8.870 3.215 1.00 90.69 82 ALA A CA 1
ATOM 620 C C . ALA A 1 82 ? 6.203 -9.405 3.363 1.00 90.69 82 ALA A C 1
ATOM 622 O O . ALA A 1 82 ? 6.030 -10.530 3.829 1.00 90.69 82 ALA A O 1
ATOM 623 N N . GLY A 1 83 ? 5.175 -8.636 2.979 1.00 85.06 83 GLY A N 1
ATOM 624 C CA . GLY A 1 83 ? 3.770 -9.027 3.143 1.00 85.06 83 GLY A CA 1
ATOM 625 C C . GLY A 1 83 ? 3.186 -8.736 4.525 1.00 85.06 83 GLY A C 1
ATOM 626 O O . GLY A 1 83 ? 2.215 -9.364 4.932 1.00 85.06 83 GLY A O 1
ATOM 627 N N . GLY A 1 84 ? 3.755 -7.768 5.245 1.00 72.50 84 GLY A N 1
ATOM 628 C CA . GLY A 1 84 ? 3.219 -7.278 6.511 1.00 72.50 84 GLY A CA 1
ATOM 629 C C . GLY A 1 84 ? 3.646 -8.065 7.754 1.00 72.50 84 GLY A C 1
ATOM 630 O O . GLY A 1 84 ? 4.368 -9.060 7.709 1.00 72.50 84 GLY A O 1
ATOM 631 N N . SER A 1 85 ? 3.216 -7.541 8.906 1.00 61.84 85 SER A N 1
ATOM 632 C CA . SER A 1 85 ? 3.408 -8.093 10.256 1.00 61.84 85 SER A CA 1
ATOM 633 C C . SER A 1 85 ? 4.836 -8.516 10.636 1.00 61.84 85 SER A C 1
ATOM 635 O O . SER A 1 85 ? 5.069 -9.622 11.116 1.00 61.84 85 SER A O 1
ATOM 637 N N . GLN A 1 86 ? 5.790 -7.588 10.542 1.00 58.38 86 GLN A N 1
ATOM 638 C CA . GLN A 1 86 ? 7.005 -7.632 11.362 1.00 58.38 86 GLN A CA 1
ATOM 639 C C . GLN A 1 86 ? 6.902 -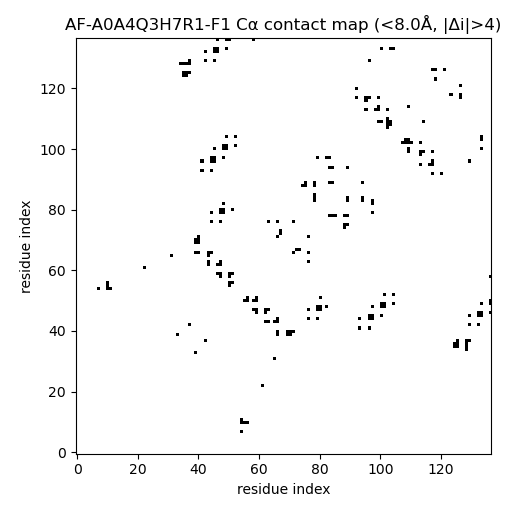6.522 12.425 1.00 58.38 86 GLN A C 1
ATOM 641 O O . GLN A 1 86 ? 7.104 -5.351 12.134 1.00 58.38 86 GLN A O 1
ATOM 646 N N . GLY A 1 87 ? 6.503 -6.864 13.655 1.00 61.53 87 GLY A N 1
ATOM 647 C CA . GLY A 1 87 ? 6.758 -6.044 14.854 1.00 61.53 87 GLY A CA 1
ATOM 648 C C . GLY A 1 87 ? 6.157 -4.628 14.947 1.00 61.53 87 GLY A C 1
ATOM 649 O O . GLY A 1 87 ? 6.870 -3.720 15.358 1.00 61.53 87 GLY A O 1
ATOM 650 N N . HIS A 1 88 ? 4.870 -4.419 14.635 1.00 78.00 88 HIS A N 1
ATOM 651 C CA . HIS A 1 88 ? 4.187 -3.109 14.770 1.00 78.00 88 HIS A CA 1
ATOM 652 C C . HIS A 1 88 ? 4.815 -1.951 13.963 1.00 78.00 88 HIS A C 1
ATOM 654 O O . HIS A 1 88 ? 4.605 -0.784 14.287 1.00 78.00 88 HIS A O 1
ATOM 660 N N . ILE A 1 89 ? 5.583 -2.258 12.911 1.00 93.06 89 ILE A N 1
ATOM 661 C CA . ILE A 1 89 ? 6.222 -1.246 12.054 1.00 93.06 89 ILE A CA 1
ATOM 662 C C . ILE A 1 89 ? 5.182 -0.433 11.265 1.00 93.06 89 ILE A C 1
ATOM 664 O O . ILE A 1 89 ? 5.351 0.771 11.070 1.00 93.06 89 ILE A O 1
ATOM 668 N N . LEU A 1 90 ? 4.112 -1.086 10.807 1.00 92.81 90 LEU A N 1
ATOM 669 C CA . LEU A 1 90 ? 2.996 -0.439 10.119 1.00 92.81 90 LEU A CA 1
ATOM 670 C C . LEU A 1 90 ? 1.958 0.042 11.136 1.00 92.81 90 LEU A C 1
ATOM 672 O O . LEU A 1 90 ? 1.642 -0.657 12.101 1.00 92.81 90 LEU A O 1
ATOM 676 N N . SER A 1 91 ? 1.402 1.232 10.901 1.00 94.81 91 SER A N 1
ATOM 677 C CA . SER A 1 91 ? 0.254 1.717 11.670 1.00 94.81 91 SER A CA 1
ATOM 678 C C . SER A 1 91 ? -0.989 0.842 11.418 1.00 94.81 91 SER A C 1
ATOM 680 O O . SER A 1 91 ? -1.049 0.147 10.400 1.00 94.81 91 SER A O 1
ATOM 682 N N . PRO A 1 92 ? -2.020 0.886 12.285 1.00 95.25 92 PRO A N 1
ATOM 683 C CA . PRO A 1 92 ? -3.236 0.094 12.082 1.00 95.25 92 PRO A CA 1
ATOM 684 C C . PRO A 1 92 ? -3.899 0.322 10.716 1.00 95.25 92 PRO A C 1
ATOM 686 O O . PRO A 1 92 ? -4.257 -0.639 10.042 1.00 95.25 92 PRO A O 1
ATOM 689 N N . VAL A 1 93 ? -3.978 1.578 10.259 1.00 96.81 93 VAL A N 1
ATOM 690 C CA . VAL A 1 93 ? -4.523 1.902 8.931 1.00 96.81 93 VAL A CA 1
ATOM 691 C C . VAL A 1 93 ? -3.625 1.393 7.799 1.00 96.81 93 VAL A C 1
ATOM 693 O O . VAL A 1 93 ? -4.133 0.895 6.801 1.00 96.81 93 VAL A O 1
ATOM 696 N N . GLN A 1 94 ? -2.299 1.450 7.955 1.00 96.31 94 GLN A N 1
ATOM 697 C CA . GLN A 1 94 ? -1.364 0.920 6.960 1.00 96.31 94 GLN A CA 1
ATOM 698 C C . GLN A 1 94 ? -1.467 -0.604 6.831 1.00 96.31 94 GLN A C 1
ATOM 700 O O . GLN A 1 94 ? -1.402 -1.117 5.716 1.00 96.31 94 GLN A O 1
ATOM 705 N N . GLN A 1 95 ? -1.665 -1.319 7.942 1.00 95.94 95 GLN A N 1
ATOM 706 C CA . GLN A 1 95 ? -1.896 -2.763 7.916 1.00 95.94 95 GLN A CA 1
ATOM 707 C C . GLN A 1 95 ? -3.266 -3.099 7.306 1.00 95.94 95 GLN A C 1
ATOM 709 O O . GLN A 1 95 ? -3.346 -3.988 6.469 1.00 95.94 95 GLN A O 1
ATOM 714 N N . ALA A 1 96 ? -4.323 -2.346 7.631 1.00 96.75 96 ALA A N 1
ATOM 715 C CA . ALA A 1 96 ? -5.635 -2.541 7.008 1.00 96.75 96 ALA A CA 1
ATOM 716 C C . ALA A 1 96 ? -5.592 -2.342 5.479 1.00 96.75 96 ALA A C 1
ATOM 718 O O . ALA A 1 96 ? -6.211 -3.102 4.739 1.00 96.75 96 ALA A O 1
ATOM 719 N N . VAL A 1 97 ? -4.835 -1.345 5.001 1.00 97.00 97 VAL A N 1
ATOM 720 C CA . VAL A 1 97 ? -4.590 -1.117 3.566 1.00 97.00 97 VAL A CA 1
ATOM 721 C C . VAL A 1 97 ? -3.864 -2.305 2.928 1.00 97.00 97 VAL A C 1
ATOM 723 O O . VAL A 1 97 ? -4.281 -2.749 1.863 1.00 97.00 97 VAL A O 1
ATOM 726 N N . MET A 1 98 ? -2.828 -2.845 3.577 1.00 95.69 98 MET A N 1
ATOM 727 C CA . MET A 1 98 ? -2.110 -4.037 3.104 1.00 95.69 98 MET A CA 1
ATOM 728 C C . MET A 1 98 ? -3.045 -5.237 2.956 1.00 95.69 98 MET A C 1
ATOM 730 O O . MET A 1 98 ? -3.109 -5.839 1.889 1.00 95.69 98 MET A O 1
ATOM 734 N N . ASP A 1 99 ? -3.812 -5.539 4.003 1.00 96.00 99 ASP A N 1
ATOM 735 C CA . ASP A 1 99 ? -4.715 -6.690 4.020 1.00 96.00 99 ASP A CA 1
ATOM 736 C C . ASP A 1 99 ? -5.806 -6.556 2.944 1.00 96.00 99 ASP A C 1
ATOM 738 O O . ASP A 1 99 ? -6.178 -7.535 2.299 1.00 96.00 99 ASP A O 1
ATOM 742 N N . PHE A 1 100 ? -6.299 -5.334 2.709 1.00 97.69 100 PHE A N 1
ATOM 743 C CA . PHE A 1 100 ? -7.240 -5.036 1.630 1.00 97.69 100 PHE A CA 1
ATOM 744 C C . PHE A 1 100 ? -6.629 -5.244 0.240 1.00 97.69 100 PHE A C 1
ATOM 746 O O . PHE A 1 100 ? -7.264 -5.861 -0.615 1.00 97.69 100 PHE A O 1
ATOM 753 N N . VAL A 1 101 ? -5.412 -4.747 0.007 1.00 97.38 101 VAL A N 1
ATOM 754 C CA . VAL A 1 101 ? -4.710 -4.898 -1.277 1.00 97.38 101 VAL A CA 1
ATOM 755 C C . VAL A 1 101 ? -4.438 -6.369 -1.571 1.00 97.38 101 VAL A C 1
ATOM 757 O O . VAL A 1 101 ? -4.733 -6.828 -2.673 1.00 97.38 101 VAL A O 1
ATOM 760 N N . ASP A 1 102 ? -3.950 -7.125 -0.588 1.00 96.25 102 ASP A N 1
ATOM 761 C CA . ASP A 1 102 ? -3.693 -8.562 -0.720 1.00 96.25 102 ASP A CA 1
ATOM 762 C C . ASP A 1 102 ? -4.954 -9.310 -1.147 1.00 96.25 102 ASP A C 1
ATOM 764 O O . ASP A 1 102 ? -4.929 -10.092 -2.097 1.00 96.25 102 ASP A O 1
ATOM 768 N N . ASP A 1 103 ? -6.072 -9.033 -0.482 1.00 96.56 103 ASP A N 1
ATOM 769 C CA . ASP A 1 103 ? -7.355 -9.665 -0.764 1.00 96.56 103 ASP A CA 1
ATOM 770 C C . ASP A 1 103 ? -7.851 -9.321 -2.177 1.00 96.56 103 ASP A C 1
ATOM 772 O O . ASP A 1 103 ? -8.201 -10.211 -2.952 1.00 96.56 103 ASP A O 1
ATOM 776 N N . VAL A 1 104 ? -7.790 -8.044 -2.571 1.00 96.94 104 VAL A N 1
ATOM 777 C CA . VAL A 1 104 ? -8.192 -7.606 -3.915 1.00 96.94 104 VAL A CA 1
ATOM 778 C C . VAL A 1 104 ? -7.319 -8.228 -5.002 1.00 96.94 104 VAL A C 1
ATOM 780 O O . VAL A 1 104 ? -7.864 -8.706 -5.994 1.00 96.94 104 VAL A O 1
ATOM 783 N N . ILE A 1 105 ? -5.995 -8.251 -4.846 1.00 95.38 105 ILE A N 1
ATOM 784 C CA . ILE A 1 105 ? -5.091 -8.764 -5.884 1.00 95.38 105 ILE A CA 1
ATOM 785 C C . ILE A 1 105 ? -5.161 -10.293 -5.978 1.00 95.38 105 ILE A C 1
ATOM 787 O O . ILE A 1 105 ? -5.200 -10.840 -7.080 1.00 95.38 105 ILE A O 1
ATOM 791 N N . ILE A 1 106 ? -5.213 -10.998 -4.844 1.00 93.69 106 ILE A N 1
ATOM 792 C CA . ILE A 1 106 ? -5.203 -12.469 -4.811 1.00 93.69 106 ILE A CA 1
ATOM 793 C C . ILE A 1 106 ? -6.581 -13.041 -5.160 1.00 93.69 106 ILE A C 1
ATOM 795 O O . ILE A 1 106 ? -6.673 -14.024 -5.897 1.00 93.69 106 ILE A O 1
ATOM 799 N N . ASN A 1 107 ? -7.658 -12.436 -4.650 1.00 94.88 107 ASN A N 1
ATOM 800 C CA . ASN A 1 107 ? -9.021 -12.958 -4.782 1.00 94.88 107 ASN A CA 1
ATOM 801 C C . ASN A 1 107 ? -9.875 -12.194 -5.804 1.00 94.88 107 ASN A C 1
ATOM 803 O O . ASN A 1 107 ? -11.044 -12.537 -5.998 1.00 94.88 107 ASN A O 1
ATOM 807 N N . VAL A 1 108 ? -9.319 -11.168 -6.463 1.00 93.50 108 VAL A N 1
ATOM 808 C CA . VAL A 1 108 ? -10.006 -10.300 -7.446 1.00 93.50 108 VAL A CA 1
ATOM 809 C C . VAL A 1 108 ? -11.188 -9.529 -6.826 1.00 93.50 108 VAL A C 1
ATOM 811 O O . VAL A 1 108 ? -12.037 -8.972 -7.523 1.00 93.50 108 VAL A O 1
ATOM 814 N N . ARG A 1 109 ? -11.280 -9.502 -5.491 1.00 93.81 109 ARG A N 1
ATOM 815 C CA . ARG A 1 109 ? -12.298 -8.776 -4.727 1.00 93.81 109 ARG A CA 1
ATOM 816 C C . ARG A 1 109 ? -11.848 -8.592 -3.283 1.00 93.81 109 ARG A C 1
ATOM 818 O O . ARG A 1 109 ? -11.226 -9.484 -2.720 1.00 93.81 109 ARG A O 1
ATOM 825 N N . ALA A 1 110 ? -12.270 -7.500 -2.660 1.00 96.19 110 ALA A N 1
ATOM 826 C CA . ALA A 1 110 ? -12.200 -7.385 -1.210 1.00 96.19 110 ALA A CA 1
ATOM 827 C C . ALA A 1 110 ? -13.287 -8.252 -0.556 1.00 96.19 110 ALA A C 1
ATOM 829 O O . ALA A 1 110 ? -14.432 -8.299 -1.022 1.00 96.19 110 ALA A O 1
ATOM 830 N N . SER A 1 111 ? -12.941 -8.928 0.532 1.00 97.88 111 SER A N 1
ATOM 831 C CA . SER A 1 111 ? -13.897 -9.530 1.453 1.00 97.88 111 SER A CA 1
ATOM 832 C C . SER A 1 111 ? -14.583 -8.462 2.306 1.00 97.88 111 SER A C 1
ATOM 834 O O . SER A 1 111 ? -14.073 -7.358 2.505 1.00 97.88 111 SER A O 1
ATOM 836 N N . ASP A 1 112 ? -15.737 -8.811 2.878 1.00 98.19 112 ASP A N 1
ATOM 837 C CA . ASP A 1 112 ? -16.445 -7.922 3.806 1.00 98.19 112 ASP A CA 1
ATOM 838 C C . ASP A 1 112 ? -15.569 -7.551 5.012 1.00 98.19 112 ASP A C 1
ATOM 840 O O . ASP A 1 112 ? -15.672 -6.446 5.537 1.00 98.19 112 ASP A O 1
ATOM 844 N N . ALA A 1 113 ? -14.682 -8.460 5.433 1.00 98.06 113 ALA A N 1
ATOM 845 C CA . ALA A 1 113 ? -13.782 -8.247 6.557 1.00 98.06 113 ALA A CA 1
ATOM 846 C C . ALA A 1 113 ? -12.720 -7.181 6.250 1.00 98.06 113 ALA A C 1
ATOM 848 O O . ALA A 1 113 ? -12.565 -6.239 7.028 1.00 98.06 113 ALA A O 1
ATOM 849 N N . THR A 1 114 ? -12.020 -7.293 5.117 1.00 97.81 114 THR A N 1
ATOM 850 C CA . THR A 1 114 ? -10.968 -6.335 4.740 1.00 97.81 114 THR A CA 1
ATOM 851 C C . THR A 1 114 ? -11.557 -4.980 4.361 1.00 97.81 114 THR A C 1
ATOM 853 O O . THR A 1 114 ? -11.032 -3.948 4.780 1.00 97.81 114 THR A O 1
ATOM 856 N N . LEU A 1 115 ? -12.711 -4.960 3.683 1.00 98.25 115 LEU A N 1
ATOM 857 C CA . LEU A 1 115 ? -13.446 -3.726 3.404 1.00 98.25 115 LEU A CA 1
ATOM 858 C C . LEU A 1 115 ? -13.921 -3.036 4.693 1.00 98.25 115 LEU A C 1
ATOM 860 O O . LEU A 1 115 ? -13.783 -1.820 4.833 1.00 98.25 115 LEU A O 1
ATOM 864 N N . ALA A 1 116 ? -14.472 -3.788 5.650 1.00 98.31 116 ALA A N 1
ATOM 865 C CA . ALA A 1 116 ? -14.881 -3.225 6.933 1.00 98.31 116 ALA A CA 1
ATOM 866 C C . ALA A 1 116 ? -13.684 -2.678 7.721 1.00 98.31 116 ALA A C 1
ATOM 868 O O . ALA A 1 116 ? -13.811 -1.621 8.335 1.00 98.31 116 ALA A O 1
ATOM 869 N N . ALA A 1 117 ? -12.530 -3.352 7.680 1.00 98.12 117 ALA A N 1
ATOM 870 C CA . ALA A 1 117 ? -11.314 -2.908 8.357 1.00 98.12 117 ALA A CA 1
ATOM 871 C C . ALA A 1 117 ? 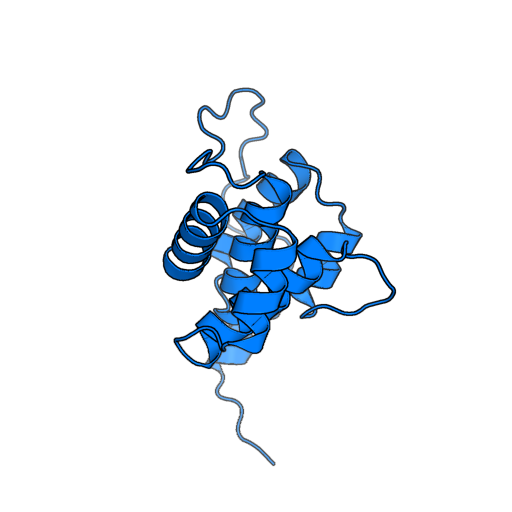-10.808 -1.562 7.814 1.00 98.12 117 ALA A C 1
ATOM 873 O O . ALA A 1 117 ? -10.576 -0.641 8.595 1.00 98.12 117 ALA A O 1
ATOM 874 N N . VAL A 1 118 ? -10.709 -1.387 6.490 1.00 97.94 118 VAL A N 1
ATOM 875 C CA . VAL A 1 118 ? -10.276 -0.093 5.924 1.00 97.94 118 VAL A CA 1
ATOM 876 C C . VAL A 1 118 ? -11.281 1.027 6.199 1.00 97.94 118 VAL A C 1
ATOM 878 O O . VAL A 1 118 ? -10.872 2.146 6.505 1.00 97.94 118 VAL A O 1
ATOM 881 N N . ARG A 1 119 ? -12.591 0.738 6.201 1.00 98.19 119 ARG A N 1
ATOM 882 C CA . ARG A 1 119 ? -13.647 1.725 6.511 1.00 98.19 119 ARG A CA 1
ATOM 883 C C . ARG A 1 119 ? -13.677 2.177 7.975 1.00 98.19 119 ARG A C 1
ATOM 885 O O . ARG A 1 119 ? -14.345 3.157 8.287 1.00 98.19 119 ARG A O 1
ATOM 892 N N . GLN A 1 120 ? -12.945 1.520 8.879 1.00 98.25 120 GLN A N 1
ATOM 893 C CA . GLN A 1 120 ? -12.731 2.043 10.238 1.00 98.25 120 GLN A CA 1
ATOM 894 C C . GLN A 1 120 ? -11.796 3.260 10.253 1.00 98.25 120 GLN A C 1
ATOM 896 O O . GLN A 1 120 ? -11.793 4.020 11.221 1.00 98.25 120 GLN A O 1
ATOM 901 N N . HIS A 1 121 ? -10.999 3.439 9.197 1.00 98.06 121 HIS A N 1
ATOM 902 C CA . HIS A 1 121 ? -9.965 4.466 9.116 1.00 98.06 121 HIS A CA 1
ATOM 903 C C . HIS A 1 121 ? -10.172 5.447 7.961 1.00 98.06 121 HIS A C 1
ATOM 905 O O . HIS A 1 121 ? -9.741 6.594 8.064 1.00 98.06 121 HIS A O 1
ATOM 911 N N . LEU A 1 122 ? -10.797 4.997 6.873 1.00 98.06 122 LEU A N 1
ATOM 912 C CA . LEU A 1 122 ? -10.918 5.729 5.617 1.00 98.06 122 LEU A CA 1
ATOM 913 C C . LEU A 1 122 ? -12.373 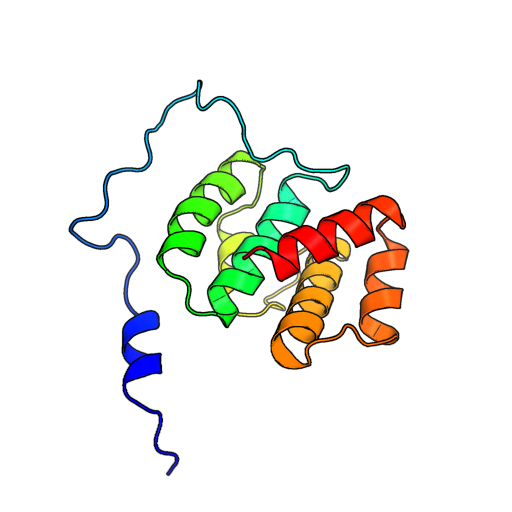6.099 5.324 1.00 98.06 122 LEU A C 1
ATOM 915 O O . LEU A 1 122 ? -13.288 5.315 5.584 1.00 98.06 122 LEU A O 1
ATOM 919 N N . SER A 1 123 ? -12.578 7.281 4.740 1.00 98.00 123 SER A N 1
ATOM 920 C CA . SER A 1 123 ? -13.869 7.653 4.154 1.00 98.00 123 SER A CA 1
ATOM 921 C C . SER A 1 123 ? -14.169 6.816 2.905 1.00 98.00 123 SER A C 1
ATOM 923 O O . SER A 1 123 ? -13.267 6.249 2.291 1.00 98.00 123 SER A O 1
ATOM 925 N N . ASP A 1 124 ? -15.431 6.779 2.474 1.00 97.12 124 ASP A N 1
ATOM 926 C CA . ASP A 1 124 ? -15.806 6.063 1.247 1.00 97.12 124 ASP A CA 1
ATOM 927 C C . ASP A 1 124 ? -15.077 6.615 0.002 1.00 97.12 124 ASP A C 1
ATOM 929 O O . ASP A 1 124 ? -14.707 5.847 -0.883 1.00 97.12 124 ASP A O 1
ATOM 933 N N . GLU A 1 125 ? -14.796 7.923 -0.040 1.00 95.94 125 GLU A N 1
ATOM 934 C CA . GLU A 1 125 ? -13.983 8.553 -1.093 1.00 95.94 125 GLU A CA 1
ATOM 935 C C . GLU A 1 125 ? -12.542 8.020 -1.085 1.00 95.94 125 GLU A C 1
ATOM 937 O O . GLU A 1 125 ? -12.029 7.592 -2.116 1.00 95.94 125 GLU A O 1
ATOM 942 N N . GLN A 1 126 ? -11.921 7.936 0.094 1.00 96.88 126 GLN A N 1
ATOM 943 C CA . GLN A 1 126 ? -10.573 7.386 0.252 1.00 96.88 126 GLN A CA 1
ATOM 944 C C . GLN A 1 126 ? -10.506 5.888 -0.074 1.00 96.88 126 GLN A C 1
ATOM 946 O O . GLN A 1 126 ? -9.487 5.414 -0.572 1.00 96.88 126 GLN A O 1
ATOM 951 N N . VAL A 1 127 ? -11.578 5.133 0.183 1.00 97.31 127 VAL A N 1
ATOM 952 C CA . VAL A 1 127 ? -11.671 3.717 -0.211 1.00 97.31 127 VAL A CA 1
ATOM 953 C C . VAL A 1 127 ? -11.764 3.576 -1.731 1.00 97.31 127 VAL A C 1
ATOM 955 O O . VAL A 1 127 ? -11.130 2.688 -2.296 1.00 97.31 127 VAL A O 1
ATOM 958 N N . ILE A 1 128 ? -12.496 4.460 -2.416 1.00 95.56 128 ILE A N 1
ATOM 959 C CA . ILE A 1 128 ? -12.520 4.496 -3.885 1.00 95.56 128 ILE A CA 1
ATOM 960 C C . ILE A 1 128 ? -11.120 4.802 -4.430 1.00 95.56 128 ILE A C 1
ATOM 962 O O . ILE A 1 128 ? -10.647 4.094 -5.319 1.00 95.56 128 ILE 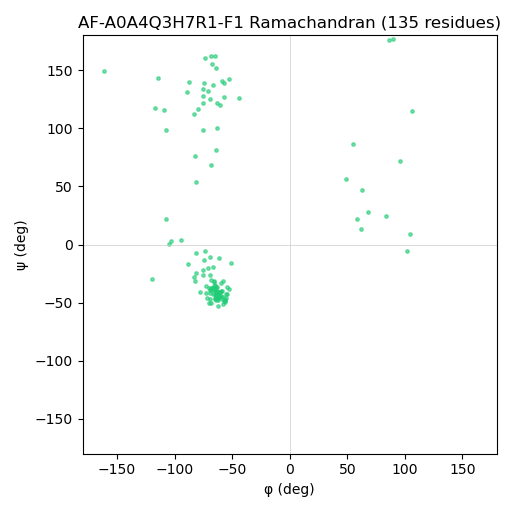A O 1
ATOM 966 N N . ASP A 1 129 ? -10.427 5.792 -3.864 1.00 95.25 129 ASP A N 1
ATOM 967 C CA . ASP A 1 129 ? -9.045 6.114 -4.238 1.00 95.25 129 ASP A CA 1
ATOM 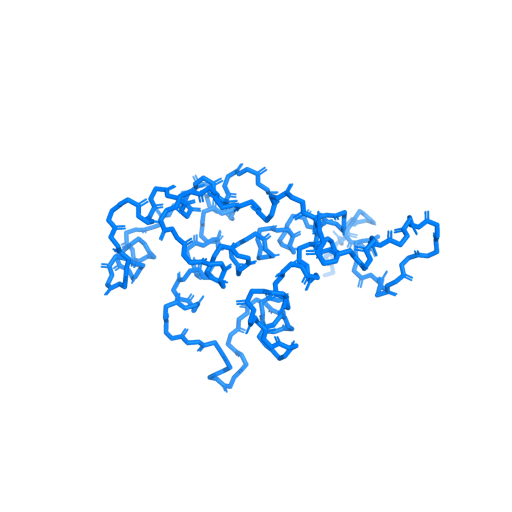968 C C . ASP A 1 129 ? -8.096 4.925 -4.021 1.00 95.25 129 ASP A C 1
ATOM 970 O O . ASP A 1 129 ? -7.245 4.645 -4.869 1.00 95.25 129 ASP A O 1
ATOM 974 N N . LEU A 1 130 ? -8.266 4.187 -2.918 1.00 96.31 130 LEU A N 1
ATOM 975 C CA . LEU A 1 130 ? -7.512 2.966 -2.632 1.00 96.31 130 LEU A CA 1
ATOM 976 C C . LEU A 1 130 ? -7.770 1.876 -3.682 1.00 96.31 130 LEU A C 1
ATOM 978 O O . LEU A 1 130 ? -6.819 1.259 -4.162 1.00 96.31 130 LEU A O 1
ATOM 982 N N . ILE A 1 131 ? -9.027 1.657 -4.080 1.00 95.12 131 ILE A N 1
ATOM 983 C CA . ILE A 1 131 ? -9.386 0.700 -5.140 1.00 95.12 131 ILE A CA 1
ATOM 984 C C . ILE A 1 131 ? -8.728 1.096 -6.464 1.00 95.12 131 ILE A C 1
ATOM 986 O O . ILE A 1 131 ? -8.158 0.239 -7.137 1.00 95.12 131 ILE A O 1
ATOM 990 N N . PHE A 1 132 ? -8.754 2.383 -6.823 1.00 93.19 132 PHE A N 1
ATOM 991 C CA . PHE A 1 132 ? -8.078 2.868 -8.026 1.00 93.19 132 PHE A CA 1
ATOM 992 C C . PHE A 1 132 ? -6.570 2.631 -7.968 1.00 93.19 132 PHE A C 1
ATOM 994 O O . PHE A 1 132 ? -6.009 2.132 -8.938 1.00 93.19 132 PHE A O 1
ATOM 1001 N N . CYS A 1 133 ? -5.916 2.935 -6.844 1.00 92.69 133 CYS A N 1
ATOM 1002 C CA . CYS A 1 133 ? -4.484 2.671 -6.685 1.00 92.69 133 CYS A CA 1
ATOM 1003 C C . CYS A 1 133 ? -4.169 1.174 -6.795 1.00 92.69 133 CYS A C 1
ATOM 1005 O O . CYS A 1 133 ? -3.203 0.809 -7.452 1.00 92.69 133 CYS A O 1
ATOM 1007 N N . THR A 1 134 ? -5.007 0.322 -6.201 1.00 94.00 134 THR A N 1
ATOM 1008 C CA . THR A 1 134 ? -4.832 -1.137 -6.213 1.00 94.00 134 THR A CA 1
ATOM 1009 C C . THR A 1 134 ? -5.044 -1.738 -7.603 1.00 94.00 134 THR A C 1
ATOM 1011 O O . THR A 1 134 ? -4.372 -2.690 -7.959 1.00 94.00 134 THR A O 1
ATOM 1014 N N . GLY A 1 135 ? -5.993 -1.221 -8.390 1.00 90.25 135 GLY A N 1
ATOM 1015 C CA . GLY A 1 135 ? -6.305 -1.767 -9.716 1.00 90.25 135 GLY A CA 1
ATOM 1016 C C . GLY A 1 135 ? -5.480 -1.187 -10.870 1.00 90.25 135 GLY A C 1
ATOM 1017 O O . GLY A 1 135 ? -5.497 -1.753 -11.962 1.00 90.25 135 GLY A O 1
ATOM 1018 N N . LEU A 1 136 ? -4.816 -0.042 -10.674 1.00 88.31 136 LEU A N 1
ATOM 1019 C CA . LEU A 1 136 ? -4.017 0.624 -11.713 1.00 88.31 136 LEU A CA 1
ATOM 1020 C C . LEU A 1 136 ? -2.594 0.051 -11.834 1.00 88.31 136 LEU A C 1
ATOM 1022 O O . LEU A 1 136 ? -2.010 0.137 -12.916 1.00 88.31 136 LEU A O 1
ATOM 1026 N N . TYR A 1 137 ? -2.047 -0.484 -10.740 1.00 82.38 137 TYR A N 1
ATOM 1027 C CA . TYR A 1 137 ? -0.679 -1.005 -10.626 1.00 82.38 137 TYR A CA 1
ATOM 1028 C C . TYR A 1 137 ? -0.678 -2.507 -10.373 1.00 82.38 137 TYR A C 1
ATOM 1030 O O . TYR A 1 137 ? 0.225 -3.174 -10.926 1.00 82.38 137 TYR A O 1
#

Foldseek 3Di:
DDDDDPVVVVLPDDDPDPPDDDPPPDPPPPDPPPDFPAQQLLLLLLLLLLCLVVSVPVRNNVSVVSNVVSPQDPVNSVCSNVQHDDPCSDDQLSNLLSLQLCCCNVVVHGDPVSVVSNVVPDDPRNVVVSVCSSVVD

Mean predicted aligned error: 8.94 Å

Solvent-accessible surface area (backbone atoms only — not comparable to full-atom values): 8192 Å² total; per-residue (Å²): 140,82,86,78,60,74,75,65,66,70,60,79,72,72,84,84,62,91,87,63,78,78,80,77,92,49,102,73,64,85,72,71,85,76,70,61,84,46,52,59,46,58,48,36,50,32,35,38,36,36,12,55,76,70,52,36,62,75,53,31,62,57,41,56,54,52,24,46,77,50,67,41,47,72,68,38,54,53,31,46,69,70,72,51,90,63,86,79,62,55,52,74,63,52,47,28,43,48,53,26,43,52,33,28,70,75,66,76,40,64,48,73,66,36,50,51,49,35,54,76,73,40,54,73,68,30,49,52,36,48,50,51,45,46,73,76,84

Nearest PDB structures (foldseek):
  6k40-assembly3_C  TM=8.626E-01  e=2.358E-03  Deinococcus radiodurans R1 = ATCC 13939 = DSM 20539
  2oyo-assembly1_A  TM=8.557E-01  e=4.138E-03  Deinococcus geothermalis DSM 11300
  2prr-assembly1_E  TM=8.060E-01  e=2.353E-02  Cupriavidus pinatubonensis JMP134
  6ohj-assembly1_B  TM=7.829E-01  e=2.607E-02  Marinomonas mediterranea MMB-1
  6ohi-assembly1_B  TM=7.796E-01  e=7.626E-02  Marinomonas mediterranea MMB-1

Radius of gyration: 15.37 Å; Cα contacts (8 Å, |Δi|>4): 130; chains: 1; bounding box: 39×51×32 Å

=== Feature glossary ===
Reading guide. The protein is described through the following features:

Foldseek 3Di. A 3Di character summarizes, for each residue, the relative orientation of the Cα frame of its nearest spatial neighbor. Because it encodes fold topology rather than chemistry, 3Di alignments detect remote structural similarity that sequence alignment misses.

Contact-map, Ramachandran, and PAE plots. Plot images: a contact map (which residues are close in 3D, as an N×N binary image), a Ramachandran scatter (backbone torsion angles, revealing secondary-structure composition at a glance), and — for AlphaFold structures — a PAE heatmap (pairwise prediction confidence).

Radius of gyration, Cα contacts, bounding box. Radius of gyration (Rg) is the root-mean-square distance of Cα atoms from their centroid — a single number for overall size and compactness. A globular domain of N residues has Rg ≈ 2.2·N^0.38 Å; an extended or disordered chain has a much larger Rg. The Cα contact count is the number of residue pairs whose Cα atoms are within 8 Å and are more than four positions apart in sequence — a standard proxy for tertiary packing density. The bounding box is the smallest axis-aligned box enclosing all Cα atoms.

Secondary structure (8-state, DSSP). Eight-state secondary structure (DSSP): H is the canonical α-helix, G the tighter 3₁₀-helix, I the wider π-helix; E/B are β-structure, T and S are turns and bends, and '-' is everything else. DSSP derives these from the pattern of main-chain N–H···O=C hydrogen bonds, not from the sequence.

B-factor. B-factor (Debye–Waller factor) reflects atomic displacement in the crystal lattice. It is an experimental observable (units Å²), not a prediction; low values mean the atom is pinned down, high values mean it moves or is heterogeneous across the crystal.

pLDDT. pLDDT is the predicted lDDT-Cα score: AlphaFold's confidence that the local environment of each residue (all inter-atomic distances within 15 Å) is correctly placed. It is a per-residue number between 0 and 100, with higher meaning more reliable.

Nearest PDB structures. Nearest PDB neighbors are the top structural matches found by Foldseek when searching this structure against the entire Protein Data Bank. Each hit reports a TM-score (0 to 1; >0.5 almost always implies the same fo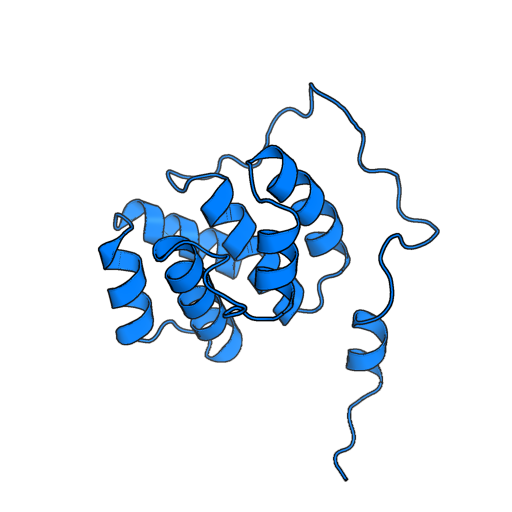ld) and an E-value. These are *structural* homologs — they may share no detectable sequence similarity.

Solvent-accessible surface area. Accessible surface area quantifies burial. A residue with SASA near zero is packed into the hydrophobic core; one with SASA >100 Å² sits on the surface. Computed here via the Shrake–Rupley numerical algorithm with a 1.4 Å probe.

Rendered structure images. Structure images are PyMOL renders from six orthogonal camera directions. Cartoon representation draws helices as coils and strands as arrows; sticks shows the backbone as bonds; surface shows the solvent-excluded envelope. Rainbow coloring maps sequence position to hue (blue→red, N→C); chain coloring assigns a distinct color per polypeptide.

Backbone torsions (φ/ψ). φ (phi) and ψ (psi) are the two rotatable backbone dihedrals per residue: φ is the C(i-1)–N–Cα–C torsion, ψ is the N–Cα–C–N(i+1) torsion, both in degrees on (−180°, 180°]. α-helical residues cluster near (−60°, −45°); β-strand residues near (−120°, +130°). A Ramachandran plot is simply a scatter of (φ, ψ) for every residue.

Predicted aligned error. Predicted Aligned Error (PAE) is an AlphaFold confidence matrix: entry (i, j) is the expected error in the position of residue j, in ångströms, when the prediction is superimposed on the true structure at residue i. Low PAE within a block of residues means that block is internally rigid and well-predicted; high PAE between two blocks means their relative placement is uncertain even if each block individually is confident.

mmCIF coordinates. Structure coordinates are given as an mmCIF _atom_site loop: one row per atom with element, residue name, chain id, sequence number, and x/y/z position in Å. Only the four main-chain atoms per residue are included here; side chains are omitted to keep the record compact.

InterPro / GO / CATH / organism. Database cross-references. InterPro integrates a dozen domain/family signature databases into unified entries with residue-range hits. GO terms attach function/process/location labels with evidence codes. CATH codes position the fold in a four-level structural taxonomy. Organism is the NCBI-taxonomy species name.

Secondary structure (3-state, P-SEA). SS3 is a coarse helix/strand/coil call (letters a/b/c) made by the P-SEA algorithm from inter-Cα distances and dihedrals. It is less detailed than DSSP but needs only Cα positions.

Sequence. Sequence gives the chain of amino acids in standard one-letter code (A=alanine, C=cysteine, …, Y=tyrosine), read N→C. It is the only feature that is directly encoded by the gene; all structural features are derived from the folded form of this sequence.